Protein AF-A0A530H971-F1 (afdb_monomer)

Secondary structure (DSSP, 8-state):
------TT--SSHHHHHHHHHHHHHHHHHHHHGGGT--HHHHHHHHHHHHHSS---

Solvent-accessible surface area (backbone atoms only — not comparable to full-atom values): 3455 Å² total; per-residue (Å²): 135,86,75,79,81,50,89,83,60,51,98,45,64,69,60,25,49,53,50,52,53,53,52,53,49,52,55,48,31,62,72,32,46,90,76,74,43,51,58,68,56,50,51,42,52,50,45,24,70,75,67,80,43,84,66,130

Structure (mmCIF, N/CA/C/O backbone):
data_AF-A0A530H971-F1
#
_entry.id   AF-A0A530H971-F1
#
loop_
_atom_site.group_PDB
_atom_site.id
_atom_site.type_symbol
_atom_site.label_atom_id
_atom_site.label_alt_id
_atom_site.label_comp_id
_atom_site.label_asym_id
_atom_site.label_entity_id
_atom_site.label_seq_id
_atom_site.pdbx_PDB_ins_code
_atom_site.Cartn_x
_atom_site.Cartn_y
_atom_site.Cartn_z
_atom_site.occupancy
_atom_site.B_iso_or_equiv
_atom_site.auth_seq_id
_atom_site.auth_comp_id
_atom_site.auth_asym_id
_atom_site.auth_atom_id
_atom_site.pdbx_PDB_model_num
ATOM 1 N N . MET A 1 1 ? 19.250 -7.327 -30.561 1.00 42.03 1 MET A N 1
ATOM 2 C CA . MET A 1 1 ? 17.868 -6.807 -30.578 1.00 42.03 1 MET A CA 1
ATOM 3 C C . MET A 1 1 ? 17.706 -5.965 -29.322 1.00 42.03 1 MET A C 1
ATOM 5 O O . MET A 1 1 ? 17.584 -6.522 -28.243 1.00 42.03 1 MET A O 1
ATOM 9 N N . THR A 1 2 ? 17.894 -4.651 -29.415 1.00 55.81 2 THR A N 1
ATOM 10 C CA . THR A 1 2 ? 17.813 -3.741 -28.265 1.0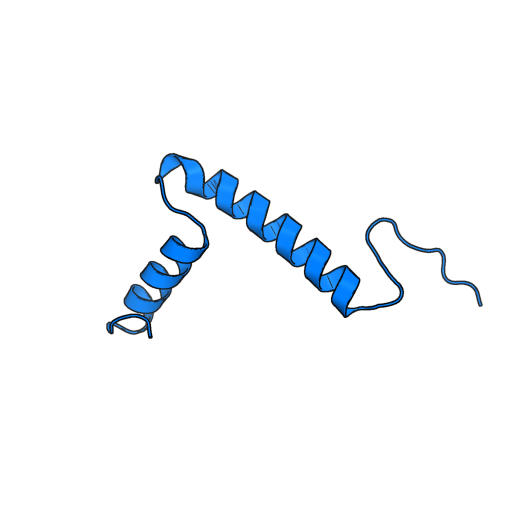0 55.81 2 THR A CA 1
ATOM 11 C C . THR A 1 2 ? 16.357 -3.335 -28.076 1.00 55.81 2 THR A C 1
ATOM 13 O O . THR A 1 2 ? 15.831 -2.519 -28.829 1.00 55.81 2 THR A O 1
ATOM 16 N N . GLU A 1 3 ? 15.680 -3.959 -27.113 1.00 66.19 3 GLU A N 1
ATOM 17 C CA . GLU A 1 3 ? 14.332 -3.556 -26.720 1.00 66.19 3 GLU A CA 1
ATOM 18 C C . GLU A 1 3 ? 14.395 -2.138 -26.134 1.00 66.19 3 GLU A C 1
ATOM 20 O O . GLU A 1 3 ? 15.204 -1.845 -25.252 1.00 66.19 3 GLU A O 1
ATOM 25 N N . ALA A 1 4 ? 13.581 -1.226 -26.668 1.00 68.31 4 ALA A N 1
ATOM 26 C CA . ALA A 1 4 ? 13.511 0.139 -26.174 1.00 68.31 4 ALA A CA 1
ATOM 27 C C . ALA A 1 4 ? 13.072 0.131 -24.701 1.00 68.31 4 ALA A C 1
ATOM 29 O O . ALA A 1 4 ? 11.964 -0.296 -24.371 1.00 68.31 4 ALA A O 1
ATOM 30 N N . ARG A 1 5 ? 13.940 0.616 -23.806 1.00 69.62 5 ARG A N 1
ATOM 31 C CA . ARG A 1 5 ? 13.669 0.717 -22.367 1.00 69.62 5 ARG A CA 1
ATOM 32 C C . ARG A 1 5 ? 12.424 1.573 -22.124 1.00 69.62 5 ARG A C 1
ATOM 34 O O . ARG A 1 5 ? 12.463 2.794 -22.264 1.00 69.62 5 ARG A O 1
ATOM 41 N N . LYS A 1 6 ? 11.319 0.935 -21.728 1.00 77.50 6 LYS A N 1
ATOM 42 C CA . LYS A 1 6 ? 10.076 1.632 -21.369 1.00 77.50 6 LYS A CA 1
ATOM 43 C C . LYS A 1 6 ? 10.285 2.436 -20.074 1.00 77.50 6 LYS A C 1
ATOM 45 O O . LYS A 1 6 ? 10.869 1.903 -19.123 1.00 77.50 6 LYS A O 1
ATOM 50 N N . PRO A 1 7 ? 9.821 3.696 -19.987 1.00 77.62 7 PRO A N 1
ATOM 51 C CA . PRO A 1 7 ? 9.908 4.477 -18.755 1.00 77.62 7 PRO A CA 1
ATOM 52 C C . PRO A 1 7 ? 9.262 3.718 -17.589 1.00 77.62 7 PRO A C 1
ATOM 54 O O . PRO A 1 7 ? 8.167 3.181 -17.719 1.00 77.62 7 PRO A O 1
ATOM 57 N N . GLY A 1 8 ? 9.958 3.624 -16.454 1.00 75.88 8 GLY A N 1
ATOM 58 C CA . GLY A 1 8 ? 9.477 2.875 -15.284 1.00 75.88 8 GLY A CA 1
ATOM 59 C C . GLY A 1 8 ? 9.751 1.365 -15.301 1.00 75.88 8 GLY A C 1
ATOM 60 O O . GLY A 1 8 ? 9.676 0.743 -14.241 1.00 75.88 8 GLY A O 1
ATOM 61 N N . PHE A 1 9 ? 10.177 0.791 -16.429 1.00 83.50 9 PHE A N 1
ATOM 62 C CA . PHE A 1 9 ? 10.636 -0.597 -16.516 1.00 83.50 9 PHE A CA 1
ATOM 63 C C . PHE A 1 9 ? 12.161 -0.677 -16.348 1.00 83.50 9 PHE A C 1
ATOM 65 O O . PHE A 1 9 ? 12.909 0.257 -16.646 1.00 83.50 9 PHE A O 1
ATOM 72 N N . SER A 1 10 ? 12.615 -1.748 -15.710 1.00 86.38 10 SER A N 1
ATOM 73 C CA . SER A 1 10 ? 14.017 -2.131 -15.525 1.00 86.38 10 SER A CA 1
ATOM 74 C C . SER A 1 10 ? 14.175 -3.545 -16.057 1.00 86.38 10 SER A C 1
ATOM 76 O O . SER A 1 10 ? 13.243 -4.338 -15.927 1.00 86.3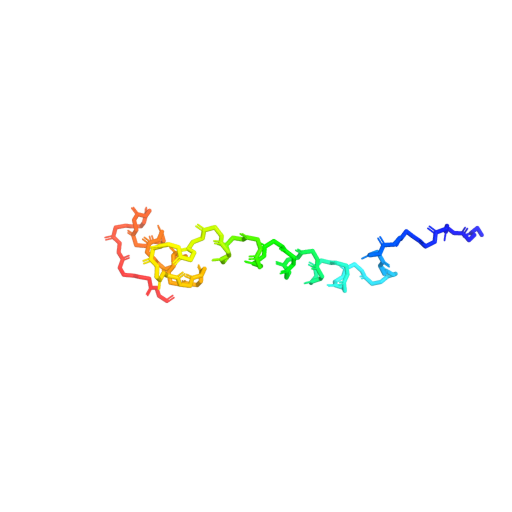8 10 SER A O 1
ATOM 78 N N . ASP A 1 11 ? 15.369 -3.863 -16.551 1.00 88.19 11 ASP A N 1
ATOM 79 C CA . ASP A 1 11 ? 15.756 -5.219 -16.961 1.00 88.19 11 ASP A CA 1
ATOM 80 C C . ASP A 1 11 ? 15.623 -6.236 -15.809 1.00 88.19 11 ASP A C 1
ATOM 82 O O . ASP A 1 11 ? 15.518 -7.438 -16.028 1.00 88.19 11 ASP A O 1
ATOM 86 N N . CYS A 1 12 ? 15.575 -5.758 -14.558 1.00 90.88 12 CYS A N 1
ATOM 87 C CA . CYS A 1 12 ? 15.205 -6.553 -13.398 1.00 90.88 12 CYS A CA 1
ATOM 88 C C . CYS A 1 12 ? 13.699 -6.448 -13.115 1.00 90.88 12 CYS A C 1
ATOM 90 O O . CYS A 1 12 ? 13.202 -5.428 -12.619 1.00 90.88 12 CYS A O 1
ATOM 92 N N . ASN A 1 13 ? 12.983 -7.555 -13.321 1.00 92.44 13 ASN A N 1
ATOM 93 C CA . ASN A 1 13 ? 11.552 -7.669 -13.024 1.00 92.44 13 ASN A CA 1
ATOM 94 C C . ASN A 1 13 ? 11.219 -7.275 -11.577 1.00 92.44 13 ASN A C 1
ATOM 96 O O . ASN A 1 13 ? 10.268 -6.530 -11.345 1.00 92.44 13 ASN A O 1
ATOM 100 N N . ASN A 1 14 ? 12.046 -7.676 -10.606 1.00 95.38 14 ASN A N 1
ATOM 101 C CA . ASN A 1 14 ? 11.848 -7.318 -9.198 1.00 95.38 14 ASN A CA 1
ATOM 102 C C . ASN A 1 14 ? 11.961 -5.806 -8.950 1.00 95.38 14 ASN A C 1
ATOM 104 O O . ASN A 1 14 ? 11.247 -5.262 -8.106 1.00 95.38 14 ASN A O 1
ATOM 108 N N . ALA A 1 15 ? 12.828 -5.100 -9.683 1.00 93.50 15 ALA A N 1
ATOM 109 C CA . ALA A 1 15 ? 12.954 -3.647 -9.569 1.00 93.50 15 ALA A CA 1
ATOM 110 C C . ALA A 1 15 ? 11.731 -2.925 -10.156 1.00 93.50 15 ALA A C 1
ATOM 112 O O . ALA A 1 15 ? 11.255 -1.938 -9.586 1.00 93.50 15 ALA A O 1
ATOM 113 N N . THR A 1 16 ? 11.198 -3.428 -11.271 1.00 94.50 16 THR A N 1
ATOM 114 C CA . THR A 1 16 ? 9.940 -2.949 -11.858 1.00 94.50 16 THR A CA 1
ATOM 115 C C . THR A 1 16 ? 8.766 -3.193 -10.907 1.00 94.50 16 THR A C 1
ATOM 117 O O . THR A 1 16 ? 8.060 -2.244 -10.563 1.00 94.50 16 THR A O 1
ATOM 120 N N . LEU A 1 17 ? 8.627 -4.414 -10.377 1.00 94.94 17 LEU A N 1
ATOM 121 C CA . LEU A 1 17 ? 7.568 -4.785 -9.435 1.00 94.94 17 LEU A CA 1
ATOM 122 C C . LEU A 1 17 ? 7.595 -3.917 -8.173 1.00 94.94 17 LEU A C 1
ATOM 124 O O . LEU A 1 17 ? 6.575 -3.356 -7.784 1.00 94.94 17 LEU A O 1
ATOM 128 N N . ARG A 1 18 ? 8.771 -3.728 -7.560 1.00 96.06 18 ARG A N 1
ATOM 129 C CA . ARG A 1 18 ? 8.916 -2.885 -6.361 1.00 96.06 18 ARG A CA 1
ATOM 130 C C . ARG A 1 18 ? 8.534 -1.427 -6.617 1.00 96.06 18 ARG A C 1
ATOM 132 O O . ARG A 1 18 ? 7.994 -0.780 -5.723 1.00 96.06 18 ARG A O 1
ATOM 139 N N . ARG A 1 19 ? 8.818 -0.885 -7.807 1.00 94.81 19 ARG A N 1
ATOM 140 C CA . ARG A 1 19 ? 8.397 0.479 -8.173 1.00 94.81 19 ARG A CA 1
ATOM 141 C C . ARG A 1 19 ? 6.884 0.570 -8.343 1.00 94.81 19 ARG A C 1
ATOM 143 O O . ARG A 1 19 ? 6.289 1.482 -7.775 1.00 94.81 19 ARG A O 1
ATOM 150 N N . ALA A 1 20 ? 6.282 -0.381 -9.055 1.00 95.50 20 ALA A N 1
ATOM 151 C CA . ALA A 1 20 ? 4.834 -0.449 -9.226 1.00 95.50 20 ALA A CA 1
ATOM 152 C C . ALA A 1 20 ? 4.116 -0.583 -7.872 1.00 95.50 20 ALA A C 1
ATOM 154 O O . ALA A 1 20 ? 3.246 0.227 -7.563 1.00 95.50 20 ALA A O 1
ATOM 155 N N . ALA A 1 21 ? 4.561 -1.513 -7.022 1.00 96.00 21 ALA A N 1
ATOM 156 C CA . ALA A 1 21 ? 3.999 -1.738 -5.692 1.00 96.00 21 ALA A CA 1
ATOM 157 C C . ALA A 1 21 ? 4.058 -0.479 -4.812 1.00 96.00 21 ALA A C 1
ATOM 159 O O . ALA A 1 21 ? 3.069 -0.129 -4.179 1.00 96.00 21 ALA A O 1
ATOM 160 N N . ARG A 1 22 ? 5.176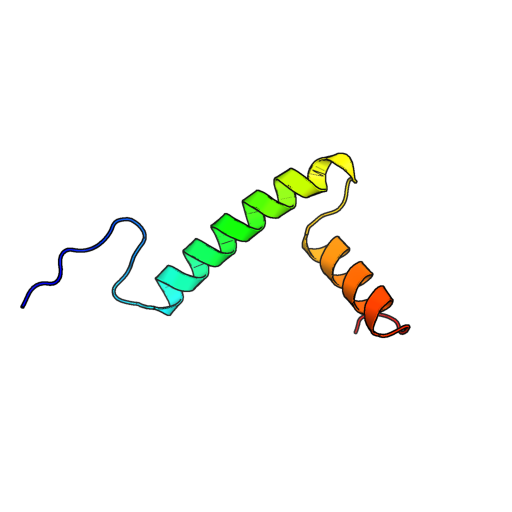 0.264 -4.823 1.00 95.94 22 ARG A N 1
ATOM 161 C CA . ARG A 1 22 ? 5.270 1.555 -4.112 1.00 95.94 22 ARG A CA 1
ATOM 162 C C . ARG A 1 22 ? 4.348 2.624 -4.692 1.00 95.94 22 ARG A C 1
ATOM 164 O O . ARG A 1 22 ? 3.861 3.470 -3.951 1.00 95.94 22 ARG A O 1
ATOM 171 N N . SER A 1 23 ? 4.138 2.629 -6.008 1.00 95.88 23 SER A N 1
ATOM 172 C CA . SER A 1 23 ? 3.213 3.573 -6.639 1.00 95.88 23 SER A CA 1
ATOM 173 C C . SER A 1 23 ? 1.773 3.314 -6.206 1.00 95.88 23 SER A C 1
ATOM 175 O O . SER A 1 23 ? 1.088 4.254 -5.822 1.00 95.88 23 SER A O 1
ATOM 177 N N . LEU A 1 24 ? 1.355 2.046 -6.215 1.00 95.88 24 LEU A N 1
ATOM 178 C CA . LEU A 1 24 ? 0.050 1.614 -5.715 1.00 95.88 24 LEU A CA 1
ATOM 179 C C . LEU A 1 24 ? -0.106 1.878 -4.215 1.00 95.88 24 LEU A C 1
ATOM 181 O O . LEU A 1 24 ? -1.134 2.401 -3.809 1.00 95.88 24 LEU A O 1
ATOM 185 N N . GLY A 1 25 ? 0.918 1.578 -3.409 1.00 95.38 25 GLY A N 1
ATOM 186 C CA . GLY A 1 25 ? 0.899 1.844 -1.969 1.00 95.38 25 GLY A CA 1
ATOM 187 C C . GLY A 1 25 ? 0.600 3.309 -1.656 1.00 95.38 25 GLY A C 1
ATOM 188 O O . GLY A 1 25 ? -0.341 3.585 -0.928 1.00 95.38 25 GLY A O 1
ATOM 189 N N . ARG A 1 26 ? 1.313 4.246 -2.301 1.00 96.38 26 ARG A N 1
ATOM 190 C CA . ARG A 1 26 ? 1.061 5.690 -2.135 1.00 96.38 26 ARG A CA 1
ATOM 191 C C . ARG A 1 26 ? -0.355 6.092 -2.541 1.00 96.38 26 ARG A C 1
ATOM 193 O O . ARG A 1 26 ? -1.007 6.813 -1.805 1.00 96.38 26 ARG A O 1
ATOM 200 N N . PHE A 1 27 ? -0.834 5.591 -3.680 1.00 97.44 27 PHE A N 1
ATOM 201 C CA . PHE A 1 27 ? -2.193 5.870 -4.144 1.00 97.44 27 PHE A CA 1
ATOM 202 C C . PHE A 1 27 ? -3.255 5.440 -3.119 1.00 97.44 27 PHE A C 1
ATOM 204 O O . PHE A 1 27 ? -4.188 6.190 -2.844 1.00 97.44 27 PHE A O 1
ATOM 211 N N . TYR A 1 28 ? -3.110 4.247 -2.536 1.00 96.75 28 TYR A N 1
ATOM 212 C CA . TYR A 1 28 ? -4.060 3.762 -1.537 1.00 96.75 28 TYR A CA 1
ATOM 213 C C . TYR A 1 28 ? -3.885 4.421 -0.169 1.00 96.75 28 TYR A C 1
ATOM 215 O O . TYR A 1 28 ? -4.888 4.656 0.495 1.00 96.75 28 TYR A O 1
ATOM 223 N N . ASP A 1 29 ? -2.663 4.767 0.239 1.00 95.94 29 ASP A N 1
ATOM 224 C CA . ASP A 1 29 ? -2.441 5.559 1.452 1.00 95.94 29 ASP A CA 1
ATOM 225 C C . ASP A 1 29 ? -3.129 6.935 1.341 1.00 95.94 29 ASP A C 1
ATOM 227 O O . ASP A 1 29 ? -3.810 7.350 2.277 1.00 95.94 29 ASP A O 1
ATOM 231 N N . ASP A 1 30 ? -3.042 7.601 0.182 1.00 97.12 30 ASP A N 1
ATOM 232 C CA . ASP A 1 30 ? -3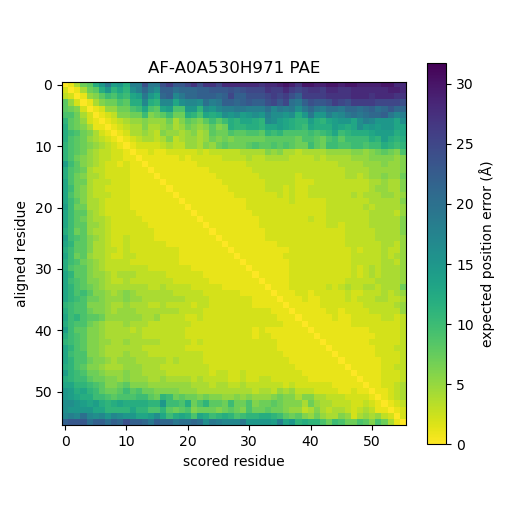.734 8.874 -0.070 1.00 97.12 30 ASP A CA 1
ATOM 233 C C . ASP A 1 30 ? -5.263 8.708 -0.021 1.00 97.12 30 ASP A C 1
ATOM 235 O O . ASP A 1 30 ? -5.967 9.527 0.571 1.00 97.12 30 ASP A O 1
ATOM 239 N N . ALA A 1 31 ? -5.791 7.624 -0.599 1.00 96.94 31 ALA A N 1
ATOM 240 C CA . ALA A 1 31 ? -7.222 7.320 -0.562 1.00 96.94 31 ALA A CA 1
ATOM 241 C C . ALA A 1 31 ? -7.726 6.998 0.858 1.00 96.94 31 ALA A C 1
ATOM 243 O O . ALA A 1 31 ? -8.864 7.320 1.201 1.00 96.94 31 ALA A O 1
ATOM 244 N N . LEU A 1 32 ? -6.886 6.372 1.687 1.00 97.06 32 LEU A N 1
ATOM 245 C CA . LEU A 1 32 ? -7.200 6.025 3.073 1.00 97.06 32 LEU A CA 1
ATOM 246 C C . LEU A 1 32 ? -6.990 7.191 4.044 1.00 97.06 32 LEU A C 1
ATOM 248 O O . LEU A 1 32 ? -7.538 7.142 5.147 1.00 97.06 32 LEU A O 1
ATOM 252 N N . ALA A 1 33 ? -6.272 8.249 3.658 1.00 97.12 33 ALA A N 1
ATOM 253 C CA . ALA A 1 33 ? -5.941 9.373 4.533 1.0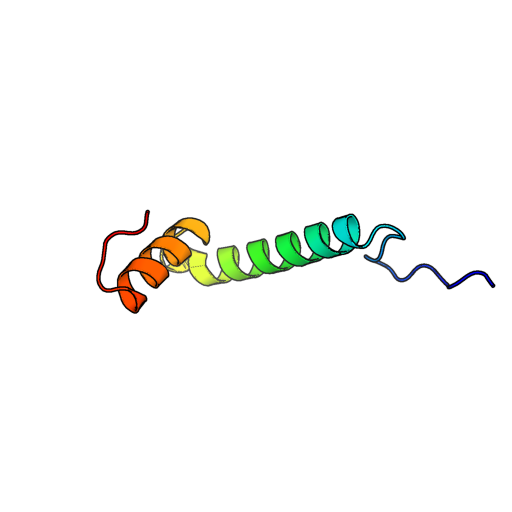0 97.12 33 ALA A CA 1
ATOM 254 C C . ALA A 1 33 ? -7.135 9.959 5.329 1.00 97.12 33 ALA A C 1
ATOM 256 O O . ALA A 1 33 ? -6.960 10.210 6.524 1.00 97.12 33 ALA A O 1
ATOM 257 N N . PRO A 1 34 ? -8.360 10.109 4.772 1.00 98.19 34 PRO A N 1
ATOM 258 C CA . PRO A 1 34 ? -9.516 10.607 5.530 1.00 98.19 34 PRO A CA 1
ATOM 259 C C . PRO A 1 34 ? -9.951 9.708 6.695 1.00 98.19 34 PRO A C 1
ATOM 261 O O . PRO A 1 34 ? -10.572 10.185 7.639 1.00 98.19 34 PRO A O 1
ATOM 264 N N . SER A 1 35 ? -9.628 8.412 6.642 1.00 97.38 35 SER A N 1
ATOM 265 C CA . SER A 1 35 ? -9.910 7.465 7.729 1.00 97.38 35 SER A CA 1
ATOM 266 C C . SER A 1 35 ? -8.894 7.541 8.875 1.00 97.38 35 SER A C 1
ATOM 268 O O . SER A 1 35 ? -9.108 6.943 9.925 1.00 97.38 35 SER A O 1
AT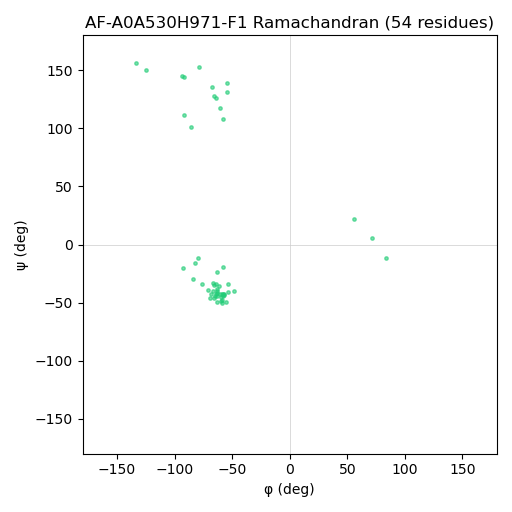OM 270 N N . GLY A 1 36 ? -7.770 8.238 8.674 1.00 96.94 36 GLY A N 1
ATOM 271 C CA . GLY A 1 36 ? -6.645 8.252 9.611 1.00 96.94 36 GLY A CA 1
ATOM 272 C C . GLY A 1 36 ? -5.848 6.941 9.662 1.00 96.94 36 GLY A C 1
ATOM 273 O O . GLY A 1 36 ? -4.939 6.821 10.484 1.00 96.94 36 GLY A O 1
ATOM 274 N N . LEU A 1 37 ? -6.160 5.965 8.802 1.00 96.56 37 LEU A N 1
ATOM 275 C CA . LEU A 1 37 ? -5.477 4.675 8.747 1.00 96.56 37 LEU A CA 1
ATOM 276 C C . LEU A 1 37 ? -4.316 4.684 7.752 1.00 96.56 37 LEU A C 1
ATOM 278 O O . LEU A 1 37 ? -4.407 5.238 6.658 1.00 96.56 37 LEU A O 1
ATOM 282 N N . LYS A 1 38 ? -3.243 3.972 8.104 1.00 94.50 38 LYS A N 1
ATOM 283 C CA . LYS A 1 38 ? -2.214 3.550 7.140 1.00 94.50 38 LYS A CA 1
ATOM 284 C C . LYS A 1 38 ? -2.696 2.334 6.349 1.00 94.50 38 LYS A C 1
ATOM 286 O O . LYS A 1 38 ? -3.406 1.492 6.906 1.00 94.50 38 LYS A O 1
ATOM 291 N N . GLY A 1 39 ? -2.205 2.147 5.122 1.00 93.62 39 GLY A N 1
ATOM 292 C CA . GLY A 1 39 ? -2.505 0.954 4.324 1.00 93.62 39 GLY A CA 1
ATOM 293 C C . GLY A 1 39 ? -2.197 -0.367 5.043 1.00 93.62 39 GLY A C 1
ATOM 294 O O . GLY A 1 39 ? 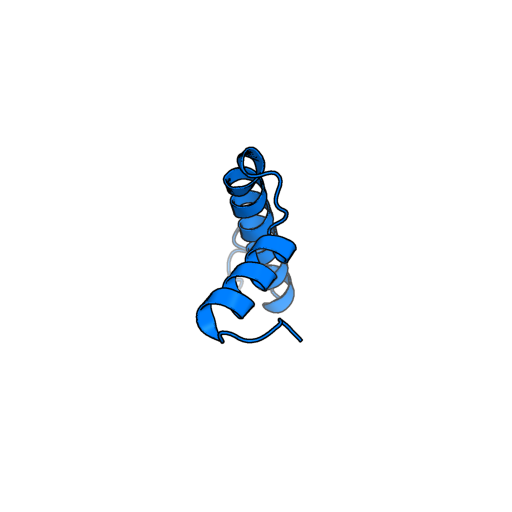-2.952 -1.328 4.924 1.00 93.62 39 GLY A O 1
ATOM 295 N N . THR A 1 40 ? -1.149 -0.412 5.875 1.00 94.38 40 THR A N 1
ATOM 296 C CA . THR A 1 40 ? -0.835 -1.596 6.695 1.00 94.38 40 THR A CA 1
ATOM 297 C C . THR A 1 40 ? -1.885 -1.876 7.769 1.00 94.38 40 THR A C 1
ATOM 299 O O . THR A 1 40 ? -2.241 -3.030 7.982 1.00 94.38 40 THR A O 1
ATOM 302 N N . GLN A 1 41 ? -2.412 -0.839 8.425 1.00 96.19 41 GLN A N 1
ATOM 303 C CA . GLN A 1 41 ? -3.465 -0.979 9.436 1.00 96.19 41 GLN A CA 1
ATOM 304 C C . GLN A 1 41 ? -4.774 -1.429 8.793 1.00 96.19 41 GLN A C 1
ATOM 306 O O . GLN A 1 41 ? -5.422 -2.339 9.302 1.00 96.19 41 GLN A O 1
ATOM 311 N N . PHE A 1 42 ? -5.122 -0.845 7.643 1.00 96.12 42 PHE A N 1
ATOM 312 C CA . PHE A 1 42 ? -6.260 -1.297 6.850 1.00 96.12 42 PHE A CA 1
ATOM 313 C C . PHE A 1 42 ? -6.125 -2.778 6.467 1.00 96.12 42 PHE A C 1
ATOM 315 O O . PHE A 1 42 ? -7.077 -3.536 6.616 1.00 96.12 42 PHE A O 1
ATOM 322 N N . GLY A 1 43 ? -4.931 -3.214 6.049 1.00 94.44 43 GLY A N 1
ATOM 323 C CA . GLY A 1 43 ? -4.658 -4.620 5.747 1.00 94.44 43 GLY A CA 1
ATOM 324 C C . GLY A 1 43 ? -4.898 -5.559 6.934 1.00 94.44 43 GLY A C 1
ATOM 325 O O . GLY A 1 43 ? -5.506 -6.609 6.754 1.00 94.44 43 GLY A O 1
ATOM 326 N N . LEU A 1 44 ? -4.483 -5.174 8.147 1.00 96.38 44 LEU A N 1
ATOM 327 C CA . LEU A 1 44 ? -4.742 -5.957 9.364 1.00 96.38 44 LEU A CA 1
ATOM 328 C C . LEU A 1 44 ? -6.239 -6.035 9.687 1.00 96.38 44 LEU A C 1
ATOM 330 O O . LEU A 1 44 ? -6.747 -7.113 9.977 1.00 96.38 44 LEU A O 1
ATOM 334 N N . LEU A 1 45 ? -6.956 -4.911 9.596 1.00 96.19 45 LEU A N 1
ATOM 335 C CA . LEU A 1 45 ? -8.405 -4.874 9.817 1.00 96.19 45 LEU A CA 1
ATOM 336 C C . LEU A 1 45 ? -9.156 -5.719 8.786 1.00 96.19 45 LEU A C 1
ATOM 338 O O . LEU A 1 45 ? -10.097 -6.423 9.139 1.00 96.19 45 LEU A O 1
ATOM 342 N N . PHE A 1 46 ? -8.721 -5.681 7.525 1.00 95.88 46 PHE A N 1
ATOM 343 C CA . PHE A 1 46 ? -9.275 -6.526 6.476 1.00 95.88 46 PHE A CA 1
ATOM 344 C C . PHE A 1 46 ? -9.026 -8.009 6.757 1.00 95.88 46 PHE A C 1
ATOM 346 O O . PHE A 1 46 ? -9.947 -8.799 6.596 1.00 95.88 46 PHE A O 1
ATOM 353 N N . GLN A 1 47 ? -7.827 -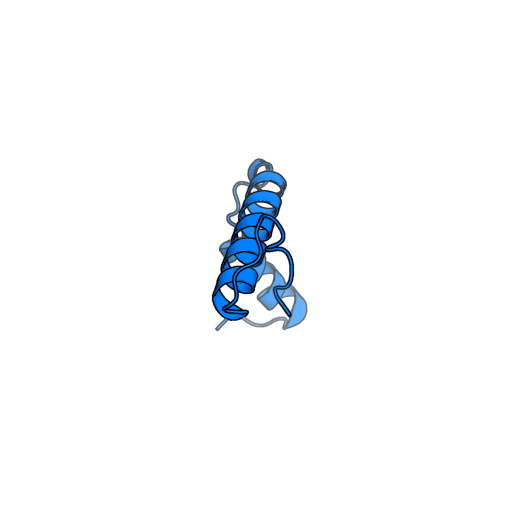8.385 7.218 1.00 96.75 47 GLN A N 1
ATOM 354 C CA . GLN A 1 47 ? -7.537 -9.766 7.618 1.00 96.75 47 GLN A CA 1
ATOM 355 C C . GLN A 1 47 ? -8.478 -10.237 8.726 1.00 96.75 47 GLN A C 1
ATOM 357 O O . GLN A 1 47 ? -9.150 -11.241 8.537 1.00 96.75 47 GLN A O 1
ATOM 362 N N . ILE A 1 48 ? -8.617 -9.458 9.804 1.00 96.69 48 ILE A N 1
ATOM 363 C CA . ILE A 1 48 ? -9.554 -9.769 10.895 1.00 96.69 48 ILE A CA 1
ATOM 364 C C . ILE A 1 48 ? -10.983 -9.914 10.366 1.00 96.69 48 ILE A C 1
ATOM 366 O O . ILE A 1 48 ? -11.696 -10.836 10.745 1.00 96.69 48 ILE A O 1
ATOM 370 N N . HIS A 1 49 ? -11.402 -9.026 9.461 1.00 96.81 49 HIS A N 1
ATOM 371 C CA . HIS A 1 49 ? -12.738 -9.073 8.876 1.00 96.81 49 HIS A CA 1
ATOM 372 C C . HIS A 1 49 ? -12.996 -10.348 8.061 1.00 96.81 49 HIS A C 1
ATOM 374 O O . HIS A 1 49 ? -14.108 -10.868 8.104 1.00 96.81 49 HIS A O 1
ATOM 380 N N . ILE A 1 50 ? -12.004 -10.840 7.310 1.00 97.62 50 ILE A N 1
ATOM 381 C CA . ILE A 1 50 ? -12.177 -12.041 6.480 1.00 97.62 50 ILE A CA 1
ATOM 382 C C . ILE A 1 50 ? -11.969 -13.347 7.252 1.00 97.62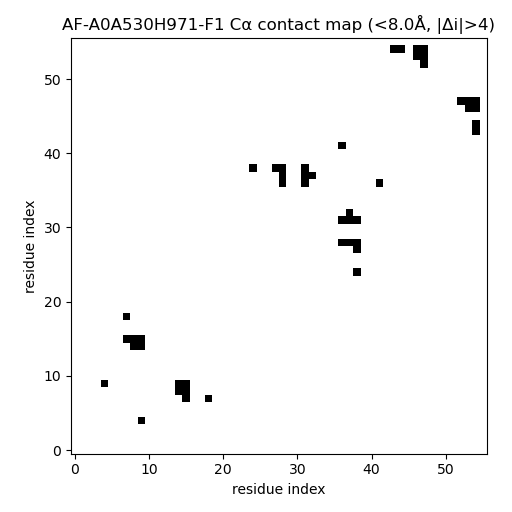 50 ILE A C 1
ATOM 384 O O . ILE A 1 50 ? -12.552 -14.356 6.863 1.00 97.62 50 ILE A O 1
ATOM 388 N N . SER A 1 51 ? -11.122 -13.355 8.287 1.00 95.50 51 SER A N 1
ATOM 389 C CA . SER A 1 51 ? -10.799 -14.557 9.065 1.00 95.50 51 SER A CA 1
ATOM 390 C C . SER A 1 51 ? -11.690 -14.744 10.290 1.00 95.50 51 SER A C 1
ATOM 392 O O . SER A 1 51 ? -11.753 -15.857 10.799 1.00 95.50 51 SER A O 1
ATOM 394 N N . ASP A 1 52 ? -12.340 -13.676 10.765 1.00 92.50 52 ASP A N 1
ATOM 395 C CA . ASP A 1 52 ? -13.008 -13.601 12.074 1.00 92.50 52 ASP A CA 1
ATOM 396 C C . ASP A 1 52 ? -12.070 -13.937 13.257 1.00 92.50 52 ASP A C 1
ATOM 398 O O . ASP A 1 52 ? -12.498 -14.282 14.355 1.00 92.50 52 ASP A O 1
ATOM 402 N N . GLU A 1 53 ? -10.756 -13.805 13.041 1.00 90.44 53 GLU A N 1
ATOM 403 C CA . GLU A 1 53 ? -9.708 -14.040 14.035 1.00 90.44 53 GLU A CA 1
ATOM 404 C C . GLU A 1 53 ? -8.675 -12.900 14.035 1.00 90.44 53 GLU A C 1
ATOM 406 O O . GLU A 1 53 ? -8.504 -12.216 13.022 1.00 90.44 53 GLU A O 1
ATOM 411 N N . PRO A 1 54 ? -7.943 -12.672 15.143 1.00 90.44 54 PRO A N 1
ATOM 412 C CA . PRO A 1 54 ? -6.878 -11.673 15.185 1.00 90.44 54 PRO A CA 1
ATOM 413 C C . PRO A 1 54 ? -5.832 -11.879 14.076 1.00 90.44 54 PRO A C 1
ATOM 415 O O . PRO A 1 54 ? -5.407 -13.001 13.812 1.00 90.44 54 PRO A O 1
ATOM 418 N N . ALA A 1 55 ? -5.374 -10.788 13.452 1.00 81.25 55 ALA A N 1
ATOM 419 C CA . ALA A 1 55 ? -4.296 -10.851 12.465 1.00 81.25 55 ALA A CA 1
ATOM 420 C C . ALA A 1 55 ? -2.974 -11.281 13.136 1.00 81.25 55 ALA A C 1
ATOM 422 O O . ALA A 1 55 ? -2.575 -10.678 14.135 1.00 81.25 55 ALA A O 1
ATOM 423 N N . MET A 1 56 ? -2.327 -12.317 12.587 1.00 69.19 56 MET A N 1
ATOM 424 C CA . MET A 1 56 ? -1.053 -12.879 13.071 1.00 69.19 56 MET A CA 1
ATOM 425 C C . MET A 1 56 ? 0.168 -12.135 12.521 1.00 69.19 56 MET A C 1
ATOM 427 O O . MET A 1 56 ? 0.138 -11.748 11.329 1.00 69.19 56 MET A O 1
#

pLDDT: mean 90.12, std 11.52, range [42.03, 98.19]

Foldseek 3Di:
DDDPQDVLDDPDPVSSVVSVVVVVLVVVQVVCVVVVDHPVRVVQVVVCVVVVDGDD

Mean predicted aligned error: 5.73 Å

Radius of gyration: 16.56 Å; Cα contacts (8 Å, |Δi|>4): 24; chains: 1; bounding box: 31×25×46 Å

Sequence (56 aa):
MTEARKPGFSDCNNATLRRAARSLGRFYDDALAPSGLKGTQFGLLFQIHISDEPAM